Protein AF-A0AAT9HBD2-F1 (afdb_monomer)

Radius of gyration: 12.52 Å; Cα contacts (8 Å, |Δi|>4): 281; chains: 1; bounding box: 32×26×38 Å

Sequence (96 aa):
MGCSGDLVTTTGTAIVGATTVEVRYSEICAAAWGRITQGAQGDQVEIGAGTAEKQTDTITAAGDTAAYTPMLPVKKAADAKACAILAATGEKGCTG

pLDDT: mean 91.81, std 9.28, range [54.0, 98.25]

Structure (mmCIF, N/CA/C/O backbone):
data_AF-A0AAT9HBD2-F1
#
_entry.id   AF-A0AAT9HBD2-F1
#
loop_
_atom_site.group_PDB
_atom_site.id
_atom_site.type_symbol
_atom_site.label_atom_id
_atom_site.label_alt_id
_atom_site.label_comp_id
_atom_site.label_asym_id
_atom_site.label_entity_id
_atom_site.label_seq_id
_atom_site.pdbx_PDB_ins_code
_atom_site.Cartn_x
_atom_site.Cartn_y
_atom_site.Cartn_z
_atom_site.occupancy
_atom_site.B_iso_or_equiv
_atom_site.auth_seq_id
_atom_site.auth_comp_id
_atom_site.auth_asym_id
_atom_site.auth_atom_id
_atom_site.pdbx_PDB_model_num
ATOM 1 N N . MET A 1 1 ? -3.342 -5.033 -22.929 1.00 54.00 1 MET A N 1
ATOM 2 C CA . MET A 1 1 ? -2.114 -5.392 -22.188 1.00 54.00 1 MET A CA 1
ATOM 3 C C . MET A 1 1 ? -2.223 -4.715 -20.83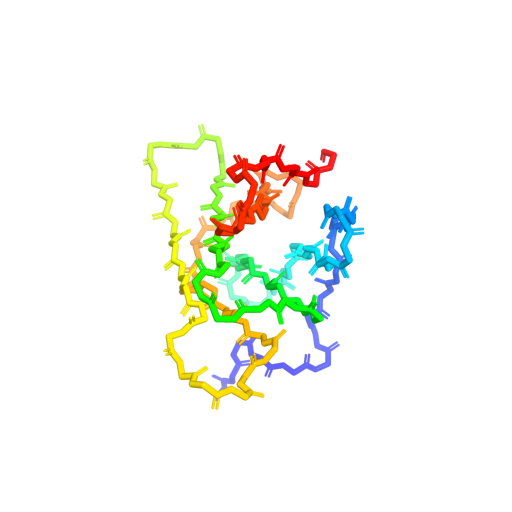5 1.00 54.00 1 MET A C 1
ATOM 5 O O . MET A 1 1 ? -2.182 -3.495 -20.792 1.00 54.00 1 MET A O 1
ATOM 9 N N . GLY A 1 2 ? -2.563 -5.471 -19.792 1.00 62.62 2 GLY A N 1
ATOM 10 C CA . GLY A 1 2 ? -2.856 -4.933 -18.462 1.00 62.62 2 GLY A CA 1
ATOM 11 C C . GLY A 1 2 ? -1.645 -5.067 -17.548 1.00 62.62 2 GLY A C 1
ATOM 12 O O . GLY A 1 2 ? -0.994 -6.105 -17.547 1.00 62.62 2 GLY A O 1
ATOM 13 N N . CYS A 1 3 ? -1.352 -4.024 -16.776 1.00 64.06 3 CYS A N 1
ATOM 14 C CA . CYS A 1 3 ? -0.313 -4.049 -15.742 1.00 64.06 3 CYS A CA 1
ATOM 15 C C . CYS A 1 3 ? -0.719 -4.853 -14.494 1.00 64.06 3 CYS A C 1
ATOM 17 O O . CYS A 1 3 ? 0.098 -5.062 -13.597 1.00 64.06 3 CYS A O 1
ATOM 19 N N . SER A 1 4 ? -1.979 -5.289 -14.449 1.00 60.00 4 SER A N 1
ATOM 20 C CA . SER A 1 4 ? -2.609 -6.109 -13.422 1.00 60.00 4 SER A CA 1
ATOM 21 C C . SER A 1 4 ? -2.857 -7.532 -13.949 1.00 60.00 4 SER A C 1
ATOM 23 O O . SER A 1 4 ? -3.284 -7.710 -15.089 1.00 60.00 4 SER A O 1
ATOM 25 N N . GLY A 1 5 ? -2.569 -8.551 -13.133 1.00 65.19 5 GLY A N 1
ATOM 26 C CA . GLY A 1 5 ? -2.705 -9.971 -13.491 1.00 65.19 5 GLY A CA 1
ATOM 27 C C . GLY A 1 5 ? -1.746 -10.867 -12.697 1.00 65.19 5 GLY A C 1
ATOM 28 O O . GLY A 1 5 ? -1.188 -10.428 -11.691 1.00 65.19 5 GLY A O 1
ATOM 29 N N . ASP A 1 6 ? -1.513 -12.093 -13.169 1.00 64.44 6 ASP A N 1
ATOM 30 C CA . ASP A 1 6 ? -0.686 -13.116 -12.490 1.00 64.44 6 ASP A CA 1
ATOM 31 C C . ASP A 1 6 ? 0.802 -12.744 -12.344 1.00 64.44 6 ASP A C 1
ATOM 33 O O . ASP A 1 6 ? 1.547 -13.389 -11.613 1.00 64.44 6 ASP A O 1
ATOM 37 N N . LEU A 1 7 ? 1.243 -11.685 -13.025 1.00 74.19 7 LEU A N 1
ATOM 38 C CA . LEU A 1 7 ? 2.625 -11.194 -13.006 1.00 74.19 7 LEU A CA 1
ATOM 39 C C . LEU A 1 7 ? 2.891 -10.164 -11.895 1.00 74.19 7 LEU A C 1
ATOM 41 O O . LEU A 1 7 ? 3.976 -9.589 -11.832 1.00 74.19 7 LEU A O 1
ATOM 45 N N . VAL A 1 8 ? 1.901 -9.900 -11.037 1.00 86.81 8 VAL A N 1
ATOM 46 C CA . VAL A 1 8 ? 2.029 -8.958 -9.923 1.00 86.81 8 VAL A CA 1
ATOM 47 C C . VAL A 1 8 ? 2.481 -9.694 -8.670 1.00 86.81 8 VAL A C 1
ATOM 49 O O . VAL A 1 8 ? 1.778 -10.574 -8.172 1.00 86.81 8 VAL A O 1
ATOM 52 N N . THR A 1 9 ? 3.608 -9.277 -8.106 1.00 90.44 9 THR A N 1
ATOM 53 C CA . THR A 1 9 ? 4.142 -9.838 -6.862 1.00 90.44 9 THR A CA 1
ATOM 54 C C . THR A 1 9 ? 3.874 -8.905 -5.684 1.00 90.44 9 THR A C 1
ATOM 56 O O . THR A 1 9 ? 3.855 -7.681 -5.832 1.00 90.44 9 THR A O 1
ATOM 59 N N . THR A 1 10 ? 3.636 -9.478 -4.500 1.00 94.06 10 THR A N 1
ATOM 60 C CA . THR A 1 10 ? 3.686 -8.719 -3.243 1.00 94.06 10 THR A CA 1
ATOM 61 C C . THR A 1 10 ? 5.137 -8.712 -2.773 1.00 94.06 10 THR A C 1
ATOM 63 O O . THR A 1 10 ? 5.707 -9.772 -2.524 1.00 94.06 10 THR A O 1
ATOM 66 N N . THR A 1 11 ? 5.745 -7.531 -2.685 1.00 92.38 11 THR A N 1
ATOM 67 C CA . THR A 1 11 ? 7.179 -7.375 -2.372 1.00 92.38 11 THR A CA 1
ATOM 68 C C . THR A 1 11 ? 7.419 -6.861 -0.958 1.00 92.38 11 THR A C 1
ATOM 70 O O . THR A 1 11 ? 8.533 -6.950 -0.452 1.00 92.38 11 THR A O 1
ATOM 73 N N . GLY A 1 12 ? 6.368 -6.373 -0.300 1.00 93.88 12 GLY A N 1
ATOM 74 C CA . GLY A 1 12 ? 6.383 -5.975 1.098 1.00 93.88 12 GLY A CA 1
ATOM 75 C C . GLY A 1 12 ? 4.991 -6.098 1.699 1.00 93.88 12 GLY A C 1
ATOM 76 O O . GLY A 1 12 ? 4.001 -5.813 1.027 1.00 93.88 12 GLY A O 1
ATOM 77 N N . THR A 1 13 ? 4.926 -6.500 2.964 1.00 96.75 13 THR A N 1
ATOM 78 C CA . THR A 1 13 ? 3.678 -6.605 3.726 1.00 96.75 13 THR A CA 1
ATOM 79 C C . THR A 1 13 ? 3.919 -6.130 5.151 1.00 96.75 13 THR A C 1
ATOM 81 O O . THR A 1 13 ? 4.964 -6.421 5.733 1.00 96.75 13 THR A O 1
ATOM 84 N N . ALA A 1 14 ? 2.958 -5.408 5.715 1.00 97.19 14 ALA A N 1
ATOM 85 C CA . ALA A 1 14 ? 2.908 -5.075 7.132 1.00 97.19 14 ALA A CA 1
ATOM 86 C C . ALA A 1 14 ? 1.454 -5.053 7.618 1.00 97.19 14 ALA A C 1
ATOM 88 O O . ALA A 1 14 ? 0.524 -4.943 6.821 1.00 97.19 14 ALA A O 1
ATOM 89 N N . ILE A 1 15 ? 1.268 -5.152 8.931 1.00 97.50 15 ILE A N 1
ATOM 90 C CA . ILE A 1 15 ? -0.039 -5.046 9.584 1.00 97.50 15 ILE A CA 1
ATOM 91 C C . ILE A 1 15 ? 0.017 -3.851 10.534 1.00 97.50 15 ILE A C 1
ATOM 93 O O . ILE A 1 15 ? 0.966 -3.726 11.308 1.00 97.50 15 ILE A O 1
ATOM 97 N N . VAL A 1 16 ? -0.984 -2.976 10.453 1.00 97.12 16 VAL A N 1
ATOM 98 C CA . VAL A 1 16 ? -1.144 -1.783 11.293 1.00 97.12 16 VAL A CA 1
ATOM 99 C C . VAL A 1 16 ? -2.520 -1.870 11.938 1.00 97.12 16 VAL A C 1
ATOM 101 O O . VAL A 1 16 ? -3.536 -1.798 11.247 1.00 97.12 16 VAL A O 1
ATOM 104 N N . GLY A 1 17 ? -2.574 -2.110 13.249 1.00 95.69 17 GLY A N 1
ATOM 105 C CA . GLY A 1 17 ? -3.816 -2.511 13.913 1.00 95.69 17 GLY A CA 1
ATOM 106 C C . GLY A 1 17 ? -4.397 -3.792 13.294 1.00 95.69 17 GLY A C 1
ATOM 107 O O . GLY A 1 17 ? -3.821 -4.867 13.442 1.00 95.69 17 GLY A O 1
ATOM 108 N N . ALA A 1 18 ? -5.532 -3.671 12.597 1.00 94.38 18 ALA A N 1
ATOM 109 C CA . ALA A 1 18 ? -6.160 -4.756 11.830 1.00 94.38 18 ALA A CA 1
ATOM 110 C C . ALA A 1 18 ? -5.952 -4.636 10.306 1.00 94.38 18 ALA A C 1
ATOM 112 O O . ALA A 1 18 ? -6.259 -5.575 9.571 1.00 94.38 18 ALA A O 1
ATOM 113 N N . THR A 1 19 ? -5.429 -3.502 9.834 1.00 97.69 19 THR A N 1
ATOM 114 C CA . THR A 1 19 ? -5.281 -3.183 8.412 1.00 97.69 19 THR A CA 1
ATOM 115 C C . THR A 1 19 ? -3.981 -3.777 7.884 1.00 97.69 19 THR A C 1
ATOM 117 O O . THR A 1 19 ? -2.893 -3.475 8.379 1.00 97.69 19 THR A O 1
ATOM 120 N N . THR A 1 20 ? -4.072 -4.604 6.846 1.00 98.25 20 THR A N 1
ATOM 121 C CA . THR A 1 20 ? -2.899 -5.145 6.149 1.00 98.25 20 THR A CA 1
ATOM 122 C C . THR A 1 20 ? -2.513 -4.201 5.020 1.00 98.25 20 THR A C 1
ATOM 124 O O . THR A 1 20 ? -3.344 -3.928 4.156 1.00 98.25 20 THR A O 1
ATOM 127 N N . VAL A 1 21 ? -1.262 -3.738 4.996 1.00 98.25 21 VAL A N 1
ATOM 128 C CA . VAL A 1 21 ? -0.675 -2.951 3.905 1.00 98.25 21 VAL A CA 1
ATOM 129 C C . VAL A 1 21 ? 0.307 -3.790 3.098 1.00 98.25 21 VAL A C 1
ATOM 131 O O . VAL A 1 21 ? 1.157 -4.481 3.656 1.00 98.25 21 VAL A O 1
ATOM 134 N N . GLU A 1 22 ? 0.206 -3.713 1.776 1.00 97.69 22 GLU A N 1
ATOM 135 C CA . GLU A 1 22 ? 1.048 -4.433 0.826 1.00 97.69 22 GLU A CA 1
ATOM 136 C C . GLU A 1 22 ? 1.671 -3.477 -0.200 1.00 97.69 22 GLU A C 1
ATOM 138 O O . GLU A 1 22 ? 1.018 -2.547 -0.680 1.00 97.69 22 GLU A O 1
ATOM 143 N N . VAL A 1 23 ? 2.912 -3.760 -0.602 1.00 96.94 23 VAL A N 1
ATOM 144 C CA . VAL A 1 23 ? 3.497 -3.254 -1.849 1.00 96.94 23 VAL A CA 1
ATOM 145 C C . VAL A 1 23 ? 3.239 -4.285 -2.936 1.00 96.94 23 VAL A C 1
ATOM 147 O O . VAL A 1 23 ? 3.679 -5.431 -2.834 1.00 96.94 23 VAL A O 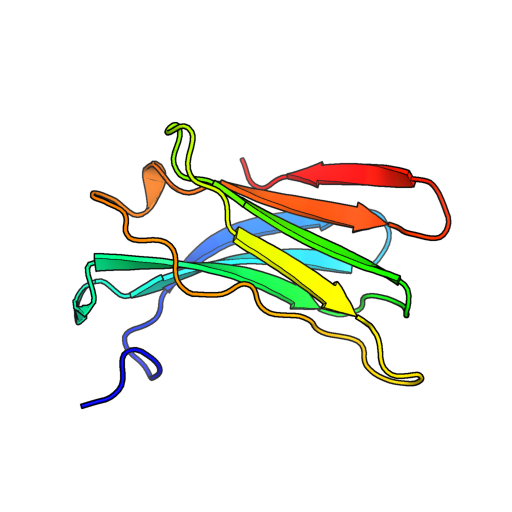1
ATOM 150 N N . ARG A 1 24 ? 2.542 -3.871 -3.990 1.00 95.31 24 ARG A N 1
ATOM 151 C CA . ARG A 1 24 ? 2.301 -4.669 -5.192 1.00 95.31 24 ARG A CA 1
ATOM 152 C C . ARG A 1 24 ? 3.203 -4.147 -6.302 1.00 95.31 24 ARG A C 1
ATOM 154 O O . ARG A 1 24 ? 3.221 -2.945 -6.540 1.00 95.31 24 ARG A O 1
ATOM 161 N N . TYR A 1 25 ? 3.938 -5.027 -6.971 1.00 93.50 25 TYR A N 1
ATOM 162 C CA . TYR A 1 25 ? 4.879 -4.672 -8.034 1.00 93.50 25 TYR A CA 1
ATOM 163 C C . TYR A 1 25 ? 4.575 -5.442 -9.316 1.00 93.50 25 TYR A C 1
ATOM 165 O O . TYR A 1 25 ? 4.266 -6.631 -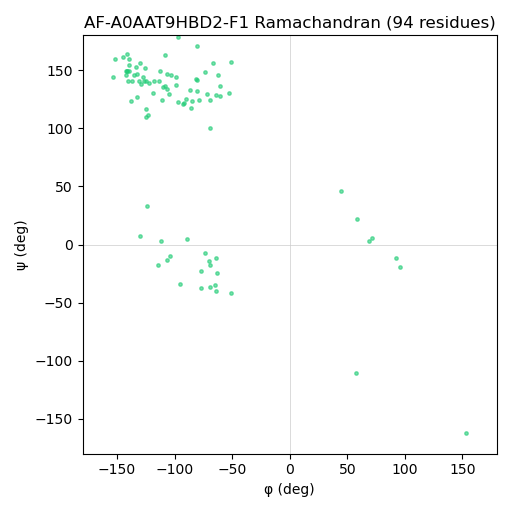9.277 1.00 93.50 25 TYR A O 1
ATOM 173 N N . SER A 1 26 ? 4.695 -4.762 -10.454 1.00 92.00 26 SER A N 1
ATOM 174 C CA . SER A 1 26 ? 4.548 -5.339 -11.787 1.00 92.00 26 SER A CA 1
ATOM 175 C C . SER A 1 26 ? 5.819 -5.090 -12.590 1.00 92.00 26 SER A C 1
ATOM 177 O O . SER A 1 26 ? 6.112 -3.953 -12.964 1.00 92.00 26 SER A O 1
ATOM 179 N N . GLU A 1 27 ? 6.569 -6.157 -12.871 1.00 86.06 27 GLU A N 1
ATOM 180 C CA . GLU A 1 27 ? 7.826 -6.069 -13.625 1.00 86.06 27 GLU A CA 1
ATOM 181 C C . GLU A 1 27 ? 7.593 -5.588 -15.059 1.00 86.06 27 GLU A C 1
ATOM 183 O O . GLU A 1 27 ? 8.310 -4.722 -15.552 1.00 86.06 27 GLU A O 1
ATOM 188 N N . ILE A 1 28 ? 6.524 -6.070 -15.696 1.00 87.88 28 ILE A N 1
ATOM 189 C CA . ILE A 1 28 ? 6.169 -5.711 -17.076 1.00 87.88 28 ILE A CA 1
ATOM 190 C C . ILE A 1 28 ? 5.839 -4.226 -17.254 1.00 87.88 28 ILE A C 1
ATOM 192 O O . ILE A 1 28 ? 5.963 -3.704 -18.359 1.00 87.88 28 ILE A O 1
ATOM 196 N N . CYS A 1 29 ? 5.415 -3.553 -16.184 1.00 87.88 29 CYS A N 1
ATOM 197 C CA . CYS A 1 29 ? 5.062 -2.139 -16.211 1.00 87.88 29 CYS A CA 1
ATOM 198 C C . CYS A 1 29 ? 6.037 -1.261 -15.428 1.00 87.88 29 CYS A C 1
ATOM 200 O O . CYS A 1 29 ? 5.809 -0.057 -15.351 1.00 87.88 29 CYS A O 1
ATOM 202 N N . ALA A 1 30 ? 7.103 -1.849 -14.867 1.00 89.75 30 ALA A N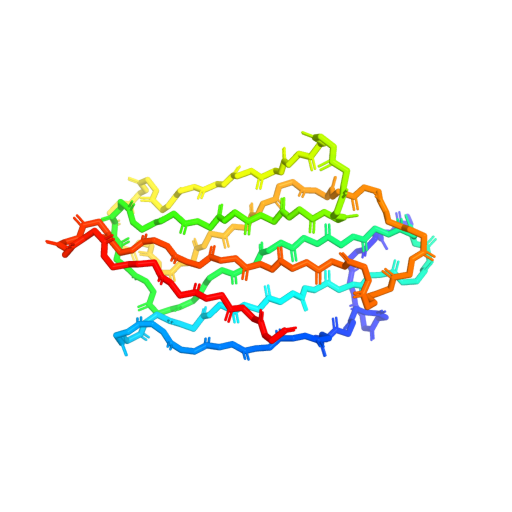 1
ATOM 203 C CA . ALA A 1 30 ? 8.094 -1.161 -14.043 1.00 89.75 30 ALA A CA 1
ATOM 204 C C . ALA A 1 30 ? 7.440 -0.216 -13.016 1.00 89.75 30 ALA A C 1
ATOM 206 O O . ALA A 1 30 ? 7.802 0.955 -12.888 1.00 89.75 30 ALA A O 1
ATOM 207 N N . ALA A 1 31 ? 6.411 -0.712 -12.328 1.00 92.75 31 ALA A N 1
ATOM 208 C CA . ALA A 1 31 ? 5.584 0.101 -11.448 1.00 92.75 31 ALA A CA 1
ATOM 209 C C . ALA A 1 31 ? 5.182 -0.658 -10.186 1.00 92.75 31 ALA A C 1
ATOM 211 O O . ALA A 1 31 ? 5.000 -1.879 -10.203 1.00 92.75 31 ALA A O 1
ATOM 212 N N . ALA A 1 32 ? 5.013 0.092 -9.100 1.00 94.81 32 ALA A N 1
ATOM 213 C CA . ALA A 1 32 ? 4.514 -0.401 -7.829 1.00 94.81 32 ALA A CA 1
ATOM 214 C C . ALA A 1 32 ? 3.310 0.417 -7.354 1.00 94.81 32 ALA A C 1
ATOM 216 O O . ALA A 1 32 ? 3.183 1.595 -7.670 1.00 94.81 32 ALA A O 1
ATOM 217 N N . TRP A 1 33 ? 2.423 -0.196 -6.580 1.00 96.38 33 TRP A N 1
ATOM 218 C CA . TRP A 1 33 ? 1.323 0.495 -5.913 1.00 96.38 33 TRP A CA 1
ATOM 219 C C . TRP A 1 33 ? 1.096 -0.077 -4.520 1.00 96.38 33 TRP A C 1
ATOM 221 O O . TRP A 1 33 ? 1.369 -1.249 -4.246 1.00 96.38 33 TRP A O 1
ATOM 231 N N . GLY A 1 34 ? 0.629 0.785 -3.626 1.00 96.94 34 GLY A N 1
ATOM 232 C CA . GLY A 1 34 ? 0.225 0.409 -2.288 1.00 96.94 34 GLY A CA 1
ATOM 233 C C . GLY A 1 34 ? -1.186 -0.154 -2.319 1.00 96.94 34 GLY A C 1
ATOM 234 O O . GLY A 1 34 ? -2.052 0.337 -3.045 1.00 96.94 34 GLY A O 1
ATOM 235 N N . ARG A 1 35 ? -1.425 -1.173 -1.505 1.00 97.44 35 ARG A N 1
ATOM 236 C CA . ARG A 1 35 ? -2.761 -1.692 -1.230 1.00 97.44 35 ARG A CA 1
ATOM 237 C C . ARG A 1 35 ? -2.951 -1.786 0.269 1.00 97.44 35 ARG A C 1
ATOM 239 O O . ARG A 1 35 ? -2.058 -2.272 0.954 1.00 97.44 35 ARG A O 1
ATOM 246 N N . ILE A 1 36 ? -4.127 -1.406 0.750 1.00 98.06 36 ILE A N 1
ATOM 247 C CA . ILE A 1 36 ? -4.595 -1.811 2.077 1.00 98.06 36 ILE A CA 1
ATOM 248 C C . ILE A 1 36 ? -5.793 -2.745 1.969 1.00 98.06 36 ILE A C 1
ATOM 250 O O . ILE A 1 36 ? -6.563 -2.669 1.013 1.00 98.06 36 ILE A O 1
ATOM 254 N N . THR A 1 37 ? -5.929 -3.644 2.939 1.00 97.69 37 THR A N 1
ATOM 255 C CA . THR A 1 37 ? -7.085 -4.533 3.118 1.00 97.69 37 THR A CA 1
ATOM 256 C C . THR A 1 37 ? -7.434 -4.650 4.592 1.00 97.69 37 THR A C 1
ATOM 258 O O . THR A 1 37 ? -6.588 -4.381 5.445 1.00 97.69 37 THR A O 1
ATOM 261 N N . GLN A 1 38 ? -8.671 -5.066 4.887 1.00 96.88 38 GLN A N 1
ATOM 262 C CA . GLN A 1 38 ? -9.211 -5.103 6.254 1.00 96.88 38 GLN A CA 1
ATOM 263 C C . GLN A 1 38 ? -9.190 -3.726 6.938 1.00 96.88 38 GLN A C 1
ATOM 265 O O . GLN A 1 38 ? -9.211 -3.644 8.163 1.00 96.88 38 GLN A O 1
ATOM 270 N N . GLY A 1 39 ? -9.141 -2.658 6.137 1.00 95.38 39 GLY A N 1
ATOM 271 C CA . GLY A 1 39 ? -9.197 -1.290 6.623 1.00 95.38 39 GLY A CA 1
ATOM 272 C C . GLY A 1 39 ? -10.618 -0.846 6.930 1.00 95.38 39 GLY A C 1
ATOM 273 O O . GLY A 1 39 ? -11.595 -1.518 6.588 1.00 95.38 39 GLY A O 1
ATOM 274 N N . ALA A 1 40 ? -10.717 0.314 7.561 1.00 96.38 40 ALA A N 1
ATOM 275 C CA . ALA A 1 40 ? -11.968 1.016 7.797 1.00 96.38 40 ALA A CA 1
ATOM 276 C C . ALA A 1 40 ? -12.070 2.268 6.917 1.00 96.38 40 ALA A C 1
ATOM 278 O O . ALA A 1 40 ? -11.072 2.774 6.402 1.00 96.38 40 ALA A O 1
ATOM 279 N N . GLN A 1 41 ? -13.287 2.801 6.771 1.00 97.50 41 GLN A N 1
ATOM 280 C CA . GLN A 1 41 ? -13.490 4.095 6.123 1.00 97.50 41 GLN A CA 1
ATOM 281 C C . GLN A 1 41 ? -12.591 5.162 6.766 1.00 97.50 41 GLN A C 1
ATOM 283 O O . GLN A 1 41 ? -12.561 5.323 7.985 1.00 97.50 41 GLN A O 1
ATOM 288 N N . GLY A 1 42 ? -11.879 5.897 5.918 1.00 97.38 42 GLY A N 1
ATOM 289 C CA . GLY A 1 42 ? -10.899 6.908 6.284 1.00 97.38 42 GLY A CA 1
ATOM 290 C C . GLY A 1 42 ? -9.459 6.399 6.310 1.00 97.38 42 GLY A C 1
ATOM 291 O O . GLY A 1 42 ? -8.554 7.229 6.214 1.00 97.38 42 GLY A O 1
ATOM 292 N N . ASP A 1 43 ? -9.216 5.087 6.400 1.00 98.19 43 ASP A N 1
ATOM 293 C CA . ASP A 1 43 ? -7.851 4.561 6.354 1.00 98.19 43 ASP A CA 1
ATOM 294 C C . ASP A 1 43 ? -7.190 4.930 5.026 1.00 98.19 43 ASP A C 1
ATOM 296 O O . ASP A 1 43 ? -7.789 4.838 3.947 1.00 98.19 43 ASP A O 1
ATOM 300 N N . GLN A 1 44 ? -5.936 5.356 5.118 1.00 98.19 44 GLN A N 1
ATOM 301 C CA . GLN A 1 44 ? -5.162 5.830 3.984 1.00 98.19 44 GLN A CA 1
ATOM 302 C C . GLN A 1 44 ? -3.999 4.889 3.702 1.00 98.19 44 GLN A C 1
ATOM 304 O O . GLN A 1 44 ? -3.324 4.412 4.614 1.00 98.19 44 GLN A O 1
ATOM 309 N N . VAL A 1 45 ? -3.735 4.675 2.418 1.00 98.25 45 VAL A N 1
ATOM 310 C CA . VAL A 1 45 ? -2.525 4.033 1.921 1.00 98.25 45 VAL A CA 1
ATOM 311 C C . VAL A 1 45 ? -1.660 5.061 1.199 1.00 98.25 45 VAL A C 1
ATOM 313 O O . VAL A 1 45 ? -2.149 5.869 0.414 1.00 98.25 45 VAL A O 1
ATOM 316 N N . GLU A 1 46 ? -0.362 5.034 1.471 1.00 97.62 46 GLU A N 1
ATOM 317 C CA . GLU A 1 46 ? 0.669 5.819 0.788 1.00 97.62 46 GLU A CA 1
ATOM 318 C C . GLU A 1 46 ? 1.702 4.855 0.213 1.00 97.62 46 GLU A C 1
ATOM 320 O O . GLU A 1 46 ? 2.094 3.911 0.893 1.00 97.62 46 GLU A O 1
ATOM 325 N N . ILE A 1 47 ? 2.185 5.101 -1.002 1.00 96.88 47 ILE A N 1
ATOM 326 C CA . ILE A 1 47 ? 3.380 4.453 -1.545 1.00 96.88 47 ILE A CA 1
ATOM 327 C C . ILE A 1 47 ? 4.371 5.499 -2.047 1.00 96.88 47 ILE A C 1
ATOM 329 O O . ILE A 1 47 ? 3.993 6.504 -2.650 1.00 96.88 47 ILE A O 1
ATOM 333 N N . GLY A 1 48 ? 5.654 5.248 -1.810 1.00 95.31 48 GLY A N 1
ATOM 334 C CA . GLY A 1 48 ? 6.760 6.035 -2.347 1.00 95.31 48 GLY A CA 1
ATOM 335 C C . GLY A 1 48 ? 7.928 5.143 -2.749 1.00 95.31 48 GLY A C 1
ATOM 336 O O . GLY A 1 48 ? 8.001 3.992 -2.322 1.00 95.31 48 GLY A O 1
ATOM 337 N N . ALA A 1 49 ? 8.846 5.684 -3.552 1.00 89.81 49 ALA A N 1
ATOM 338 C CA . ALA A 1 49 ? 9.994 4.944 -4.086 1.00 89.81 49 ALA A CA 1
ATOM 339 C C . ALA A 1 49 ? 11.356 5.589 -3.756 1.00 89.81 49 ALA A C 1
ATOM 341 O O . ALA A 1 49 ? 12.265 5.621 -4.584 1.00 89.81 49 ALA A O 1
ATOM 342 N N . GLY A 1 50 ? 11.469 6.226 -2.583 1.00 79.38 50 GLY A N 1
ATOM 343 C CA . GLY A 1 50 ? 12.663 6.988 -2.179 1.00 79.38 50 GLY A CA 1
ATOM 344 C C . GLY A 1 50 ? 12.900 8.286 -2.970 1.00 79.38 50 GLY A C 1
ATOM 345 O O . GLY A 1 50 ? 13.887 8.979 -2.731 1.00 79.38 50 GLY A O 1
ATOM 346 N N . THR A 1 51 ? 12.001 8.634 -3.893 1.00 78.00 51 THR A N 1
ATOM 347 C CA . THR A 1 51 ? 11.965 9.910 -4.616 1.00 78.00 51 THR A CA 1
ATOM 348 C C . THR A 1 51 ? 10.980 10.880 -3.951 1.00 78.00 51 THR A C 1
ATOM 350 O O . THR A 1 51 ? 10.321 10.548 -2.964 1.00 78.00 51 THR A O 1
ATOM 353 N N . ALA A 1 52 ? 10.868 12.099 -4.486 1.00 81.38 52 ALA A N 1
ATOM 354 C CA . ALA A 1 52 ? 9.840 13.048 -4.055 1.00 81.38 52 ALA A CA 1
ATOM 355 C C . ALA A 1 52 ? 8.418 12.624 -4.474 1.00 81.38 52 ALA A C 1
ATOM 357 O O . ALA A 1 52 ? 7.445 13.140 -3.927 1.00 81.38 52 ALA A O 1
ATOM 358 N N . GLU A 1 53 ? 8.289 11.706 -5.438 1.00 89.12 53 GLU A N 1
ATOM 359 C CA . GLU A 1 53 ? 6.994 11.257 -5.937 1.00 89.12 53 GLU A CA 1
ATOM 360 C C . GLU A 1 53 ? 6.383 10.212 -5.001 1.00 89.12 53 GLU A C 1
ATOM 362 O O . GLU A 1 53 ? 7.031 9.245 -4.585 1.00 89.12 53 GLU A O 1
ATOM 367 N N . LYS A 1 54 ? 5.110 10.423 -4.676 1.00 93.69 54 LYS A N 1
ATOM 368 C CA . LYS A 1 54 ? 4.305 9.535 -3.849 1.00 93.69 54 LYS A CA 1
ATOM 369 C C . LYS A 1 54 ? 2.907 9.443 -4.423 1.00 93.69 54 LYS A C 1
ATOM 371 O O . LYS A 1 54 ? 2.403 10.412 -4.984 1.00 93.69 54 LYS A O 1
ATOM 376 N N . GLN A 1 55 ? 2.286 8.293 -4.224 1.00 97.25 55 GLN A N 1
ATOM 377 C CA . GLN A 1 55 ? 0.887 8.070 -4.552 1.00 97.25 55 GLN A CA 1
ATOM 378 C C . GLN A 1 55 ? 0.136 7.740 -3.270 1.00 97.25 55 GLN A C 1
ATOM 380 O O . GLN A 1 55 ? 0.658 7.044 -2.397 1.00 97.25 55 GLN A O 1
ATOM 385 N N . THR A 1 56 ? -1.080 8.253 -3.147 1.00 97.38 56 THR A N 1
ATOM 386 C CA . THR A 1 56 ? -1.938 8.017 -1.990 1.00 97.38 56 THR A CA 1
ATOM 387 C C . THR A 1 56 ? -3.342 7.667 -2.441 1.00 97.38 56 THR A C 1
ATOM 38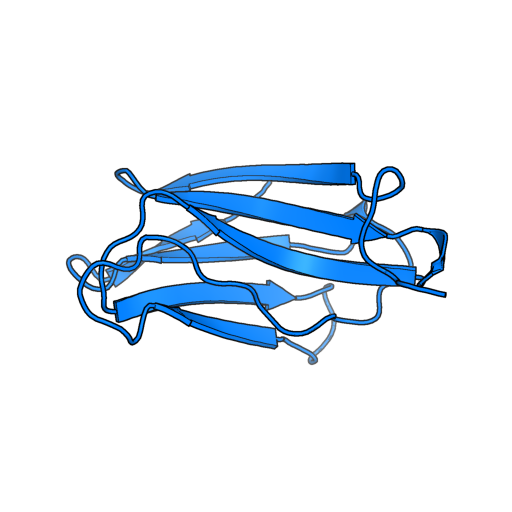9 O O . THR A 1 56 ? -3.771 8.051 -3.527 1.00 97.38 56 THR A O 1
ATOM 392 N N . ASP A 1 57 ? -4.043 6.915 -1.602 1.00 97.81 57 ASP A N 1
ATOM 393 C CA . ASP A 1 57 ? -5.472 6.661 -1.746 1.00 97.81 57 ASP A CA 1
ATOM 394 C C . ASP A 1 57 ? -6.102 6.411 -0.371 1.00 97.81 57 ASP A C 1
ATOM 396 O O . ASP A 1 57 ? -5.404 6.097 0.597 1.00 97.81 57 ASP A O 1
ATOM 400 N N . THR A 1 58 ? -7.417 6.572 -0.268 1.00 97.62 58 THR A N 1
ATOM 401 C CA . THR A 1 58 ? -8.157 6.496 0.994 1.00 97.62 58 THR A CA 1
ATOM 402 C C . THR A 1 58 ? -9.439 5.697 0.811 1.00 97.62 58 THR A C 1
ATOM 404 O O . THR A 1 58 ? -10.150 5.861 -0.178 1.00 97.62 58 THR A O 1
ATOM 407 N N . ILE A 1 59 ? -9.790 4.875 1.802 1.00 97.25 59 ILE A N 1
ATOM 408 C CA . ILE A 1 59 ? -11.089 4.197 1.833 1.00 97.25 59 ILE A CA 1
ATOM 409 C C . ILE A 1 59 ? -12.174 5.251 2.076 1.00 97.25 59 ILE A C 1
ATOM 411 O O . ILE A 1 59 ? -12.382 5.700 3.200 1.00 97.25 59 ILE A O 1
ATOM 415 N N . THR A 1 60 ? -12.862 5.686 1.022 1.00 94.81 60 THR A N 1
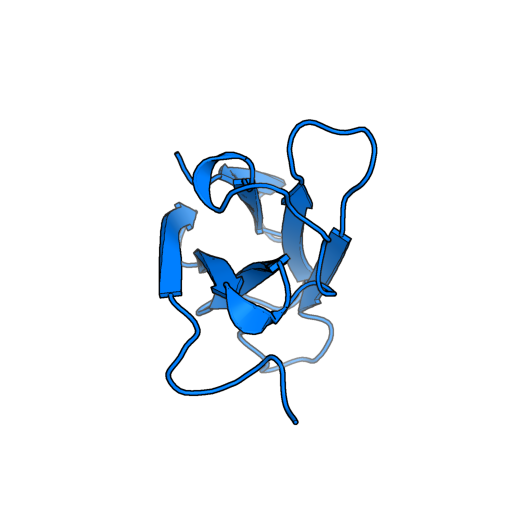ATOM 416 C CA . THR A 1 60 ? -13.870 6.757 1.118 1.00 94.81 60 THR A CA 1
ATOM 417 C C . THR A 1 60 ? -15.292 6.225 1.277 1.00 94.81 60 THR A C 1
ATOM 419 O O . THR A 1 60 ? -16.096 6.828 1.992 1.00 94.81 60 THR A O 1
ATOM 422 N N . ALA A 1 61 ? -15.624 5.090 0.662 1.00 93.12 61 ALA A N 1
ATOM 423 C CA . ALA A 1 61 ? -16.968 4.531 0.723 1.00 93.12 61 ALA A CA 1
ATOM 424 C C . ALA A 1 61 ? -17.214 3.757 2.027 1.00 93.12 61 ALA A C 1
ATOM 426 O O . ALA A 1 61 ? -16.346 3.055 2.546 1.00 93.12 61 ALA A O 1
ATOM 427 N N . ALA A 1 62 ? -18.424 3.891 2.571 1.00 90.38 62 ALA A N 1
ATOM 428 C CA . ALA A 1 62 ? -18.825 3.150 3.760 1.00 90.38 62 ALA A CA 1
ATOM 429 C C . ALA A 1 62 ? -19.031 1.671 3.404 1.00 90.38 62 ALA A C 1
ATOM 431 O O . ALA A 1 62 ? -19.761 1.358 2.466 1.00 90.38 62 ALA A O 1
ATOM 432 N N . GLY A 1 63 ? -18.418 0.773 4.175 1.00 91.75 63 GLY A N 1
ATOM 433 C CA . GLY A 1 63 ? -18.468 -0.674 3.937 1.00 91.75 63 GLY A CA 1
ATOM 434 C C . GLY A 1 63 ? -17.319 -1.215 3.083 1.00 91.75 63 GLY A C 1
ATOM 435 O O . GLY A 1 63 ? -17.108 -2.428 3.076 1.00 91.75 63 GLY A O 1
ATOM 436 N N . ASP A 1 64 ? -16.536 -0.345 2.439 1.00 94.81 64 ASP A N 1
ATOM 437 C CA . ASP A 1 64 ? -15.292 -0.751 1.792 1.00 94.81 64 ASP A CA 1
ATOM 438 C C . ASP A 1 64 ? -14.212 -1.037 2.837 1.00 94.81 64 ASP A C 1
ATOM 440 O O . ASP A 1 64 ? -14.162 -0.436 3.911 1.00 94.81 64 ASP A O 1
ATOM 444 N N . THR A 1 65 ? -13.335 -1.980 2.504 1.00 96.56 65 THR A N 1
ATOM 445 C CA . THR A 1 65 ? -12.252 -2.435 3.391 1.00 96.56 65 THR A CA 1
ATOM 446 C C . THR A 1 65 ? -10.893 -2.441 2.703 1.00 96.56 65 THR A C 1
ATOM 448 O O . THR A 1 65 ? -9.915 -2.942 3.261 1.00 96.56 65 THR A O 1
ATOM 451 N N . ALA A 1 66 ? -10.820 -1.910 1.481 1.00 97.00 66 ALA A N 1
ATOM 452 C CA . ALA A 1 66 ? -9.606 -1.875 0.686 1.00 97.00 66 ALA A CA 1
ATOM 453 C C . ALA A 1 66 ? -9.491 -0.572 -0.106 1.00 97.00 66 ALA A C 1
ATOM 455 O O . ALA A 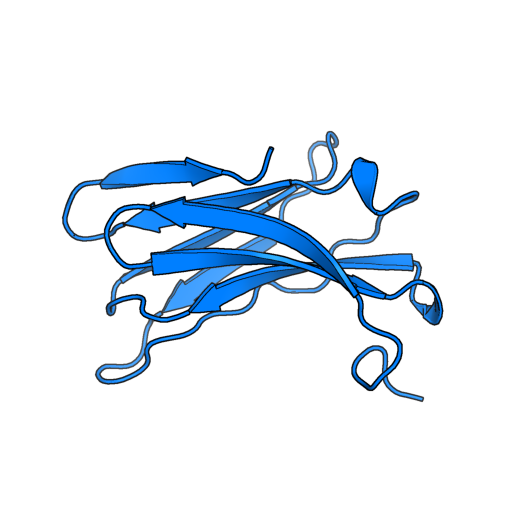1 66 ? -10.489 -0.037 -0.579 1.00 97.00 66 ALA A O 1
ATOM 456 N N . ALA A 1 67 ? -8.257 -0.108 -0.275 1.00 97.31 67 ALA A N 1
ATOM 457 C CA . ALA A 1 67 ? -7.892 1.017 -1.130 1.00 97.31 67 ALA A CA 1
ATOM 458 C C . ALA A 1 67 ? -6.588 0.693 -1.862 1.00 97.31 67 ALA A C 1
ATOM 460 O O . ALA A 1 67 ? -5.786 -0.127 -1.392 1.00 97.31 67 ALA A O 1
ATOM 461 N N . TYR A 1 68 ? -6.393 1.322 -3.019 1.00 96.81 68 TYR A N 1
ATOM 462 C CA . TYR A 1 68 ? -5.271 1.054 -3.909 1.00 96.81 68 TYR A CA 1
ATOM 463 C C . TYR A 1 68 ? -4.727 2.371 -4.432 1.00 96.81 68 TYR A C 1
ATOM 465 O O . TYR A 1 68 ? -5.435 3.129 -5.088 1.00 96.81 68 TYR A O 1
ATOM 473 N N . THR A 1 69 ? -3.442 2.624 -4.215 1.00 97.06 69 THR A N 1
ATOM 474 C CA . THR A 1 69 ? -2.835 3.817 -4.798 1.00 97.06 69 THR A CA 1
ATOM 475 C C . THR A 1 69 ? -2.788 3.703 -6.324 1.00 97.06 69 THR A C 1
ATOM 477 O O . THR A 1 69 ? -2.696 2.594 -6.869 1.00 97.06 69 THR A O 1
ATOM 480 N N . PRO A 1 70 ? -2.725 4.839 -7.034 1.00 95.06 70 PRO A N 1
ATOM 481 C CA . PRO A 1 70 ? -2.222 4.856 -8.398 1.00 95.06 70 PRO A CA 1
ATOM 482 C C . PRO A 1 70 ? -0.854 4.166 -8.515 1.00 95.06 70 PRO A C 1
ATOM 484 O O . PRO A 1 70 ? -0.100 4.052 -7.541 1.00 95.06 70 PRO A O 1
ATOM 487 N N . MET A 1 71 ? -0.535 3.712 -9.728 1.00 93.25 71 MET A N 1
ATOM 488 C CA . MET A 1 71 ? 0.763 3.113 -10.029 1.00 93.25 71 MET A CA 1
ATOM 489 C C . MET A 1 71 ? 1.861 4.174 -9.983 1.00 93.25 71 MET A C 1
ATOM 491 O O . MET A 1 71 ? 1.803 5.171 -10.698 1.00 93.25 71 MET A O 1
ATOM 495 N N . LEU A 1 72 ? 2.874 3.920 -9.165 1.00 93.75 72 LEU A N 1
ATOM 496 C CA . LEU A 1 72 ? 4.096 4.699 -9.072 1.00 93.75 72 LEU A CA 1
ATOM 497 C C . LEU A 1 72 ? 5.181 4.022 -9.924 1.00 93.75 72 LEU A C 1
ATOM 499 O O . LEU A 1 72 ? 5.4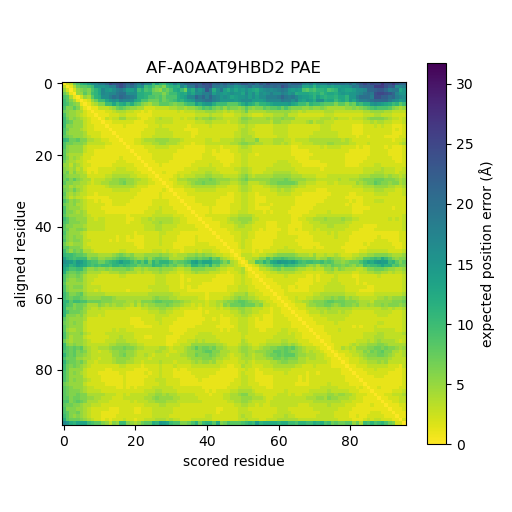94 2.854 -9.675 1.00 93.75 72 LEU A O 1
ATOM 503 N N . PRO A 1 73 ? 5.775 4.710 -10.913 1.00 92.31 73 PRO A N 1
ATOM 504 C CA . PRO A 1 73 ? 6.919 4.183 -11.647 1.00 92.31 73 PRO A CA 1
ATOM 505 C C . PRO A 1 73 ? 8.102 3.927 -10.708 1.00 92.31 73 PRO A C 1
ATOM 507 O O . PRO A 1 73 ? 8.524 4.816 -9.968 1.00 92.31 73 PRO A O 1
ATOM 510 N N . VAL A 1 74 ? 8.667 2.721 -10.750 1.00 90.50 74 VAL A N 1
ATOM 511 C CA . VAL A 1 74 ? 9.812 2.335 -9.914 1.00 90.50 74 VAL A CA 1
ATOM 512 C C . VAL A 1 74 ? 10.859 1.596 -10.731 1.00 90.50 74 VAL A C 1
ATOM 514 O O . VAL A 1 74 ? 10.545 0.843 -11.649 1.00 90.50 74 VAL A O 1
ATOM 517 N N . LYS A 1 75 ? 12.135 1.791 -10.386 1.00 83.81 75 LYS A N 1
ATOM 518 C CA . LYS A 1 75 ? 13.236 1.081 -11.054 1.00 83.81 75 LYS A CA 1
ATOM 519 C C . LYS A 1 75 ? 13.349 -0.358 -10.567 1.00 83.81 75 LYS A C 1
ATOM 521 O O . LYS A 1 75 ? 13.687 -1.239 -11.353 1.00 83.81 75 LYS A O 1
ATOM 526 N N . LYS A 1 76 ? 13.110 -0.586 -9.272 1.00 86.31 76 LYS A N 1
ATOM 527 C CA . LYS A 1 76 ? 13.123 -1.906 -8.639 1.00 86.31 76 LYS A CA 1
ATOM 528 C C . LYS A 1 76 ? 12.005 -2.011 -7.610 1.00 86.31 76 LYS A C 1
ATOM 530 O O . LYS A 1 76 ? 11.683 -1.043 -6.930 1.00 86.31 76 LYS A O 1
ATOM 535 N N . ALA A 1 77 ? 11.497 -3.225 -7.427 1.00 84.94 77 ALA A N 1
ATOM 536 C CA . ALA A 1 77 ? 10.542 -3.560 -6.372 1.00 84.94 77 ALA A CA 1
ATOM 537 C C . ALA A 1 77 ? 10.992 -3.114 -4.970 1.00 84.94 77 ALA A C 1
ATOM 539 O O . ALA A 1 77 ? 10.187 -2.607 -4.198 1.00 84.94 77 ALA A O 1
ATOM 540 N N . ALA A 1 78 ? 12.280 -3.292 -4.658 1.00 87.25 78 ALA A N 1
ATOM 541 C CA . ALA A 1 78 ? 12.856 -2.964 -3.354 1.00 87.25 78 ALA A CA 1
ATOM 542 C C . ALA A 1 78 ? 12.941 -1.455 -3.076 1.00 87.25 78 ALA A C 1
ATOM 544 O O . ALA A 1 78 ? 13.153 -1.061 -1.934 1.00 87.25 78 ALA A O 1
ATOM 545 N N . ASP A 1 79 ? 12.784 -0.615 -4.102 1.00 89.44 79 ASP A N 1
ATOM 546 C CA . ASP A 1 79 ? 12.776 0.836 -3.920 1.00 89.44 79 ASP A CA 1
ATOM 547 C C . ASP A 1 79 ? 11.425 1.306 -3.355 1.00 89.44 79 ASP A C 1
ATOM 549 O O . ASP A 1 79 ? 11.342 2.379 -2.761 1.00 89.44 79 ASP A O 1
ATOM 553 N N . ALA A 1 80 ? 10.366 0.509 -3.542 1.00 94.00 80 ALA A N 1
ATOM 554 C CA . ALA A 1 80 ? 9.000 0.852 -3.189 1.00 94.00 80 ALA A CA 1
ATOM 555 C C . ALA A 1 80 ? 8.671 0.514 -1.729 1.00 94.00 80 ALA A C 1
ATOM 557 O O . ALA A 1 80 ? 8.889 -0.603 -1.261 1.00 94.00 80 ALA A O 1
ATOM 558 N N . LYS A 1 81 ? 8.056 1.468 -1.031 1.00 96.25 81 LYS A N 1
ATOM 559 C CA . LYS A 1 81 ? 7.605 1.329 0.353 1.00 96.25 81 LYS A CA 1
ATOM 560 C C . LYS A 1 81 ? 6.182 1.835 0.493 1.00 96.25 81 LYS A C 1
ATOM 562 O O . LYS A 1 81 ? 5.905 2.979 0.130 1.00 96.25 81 LYS A O 1
ATOM 567 N N . ALA A 1 82 ? 5.306 0.998 1.043 1.00 97.56 82 ALA A N 1
ATOM 568 C CA . ALA A 1 82 ? 3.923 1.356 1.321 1.00 97.56 82 ALA A CA 1
ATOM 569 C C . ALA A 1 82 ? 3.700 1.563 2.821 1.00 97.56 82 ALA A C 1
ATOM 571 O O . ALA A 1 82 ? 4.306 0.887 3.651 1.00 97.56 82 ALA A O 1
ATOM 572 N N . CYS A 1 83 ? 2.815 2.488 3.170 1.00 97.88 83 CYS A N 1
ATOM 573 C CA . CYS A 1 83 ? 2.391 2.757 4.535 1.00 97.88 83 CYS A CA 1
ATOM 574 C C . CYS A 1 83 ? 0.869 2.802 4.620 1.00 97.88 83 CYS A C 1
ATOM 576 O O . CYS A 1 83 ? 0.229 3.378 3.743 1.00 97.88 83 CYS A O 1
ATOM 578 N N . ALA A 1 84 ? 0.313 2.248 5.693 1.00 98.19 84 ALA A N 1
ATOM 579 C CA . ALA A 1 84 ? -1.063 2.488 6.104 1.00 98.19 84 ALA A CA 1
ATOM 580 C C . ALA A 1 84 ? -1.096 3.535 7.215 1.00 98.19 84 ALA A C 1
ATOM 582 O O . ALA A 1 84 ? -0.206 3.565 8.070 1.00 98.19 84 ALA A O 1
ATOM 583 N N . ILE A 1 85 ? -2.126 4.374 7.193 1.00 98.25 85 ILE A N 1
ATOM 584 C CA . ILE A 1 85 ? -2.447 5.345 8.236 1.00 98.25 85 ILE A CA 1
ATOM 585 C C . ILE A 1 85 ? -3.886 5.072 8.664 1.00 98.25 85 ILE A C 1
ATOM 587 O O . ILE A 1 85 ? -4.803 5.198 7.850 1.00 98.25 85 ILE A O 1
ATOM 591 N N . LEU A 1 86 ? -4.071 4.678 9.922 1.00 97.88 86 LEU A N 1
ATOM 592 C CA . LEU A 1 86 ? -5.389 4.361 10.462 1.00 97.88 86 LEU A CA 1
ATOM 593 C C . LEU A 1 86 ? -6.136 5.646 10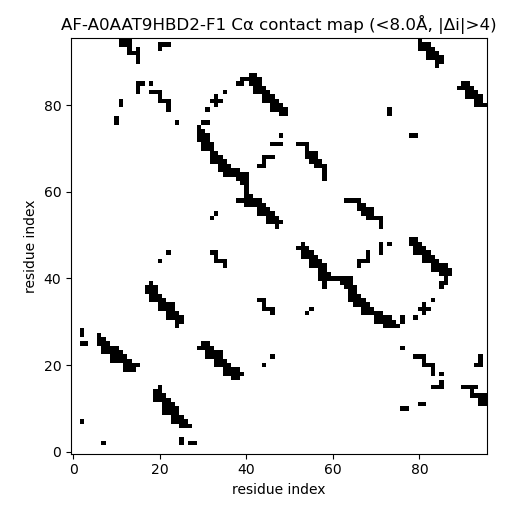.802 1.00 97.88 86 LEU A C 1
ATOM 595 O O . LEU A 1 86 ? -5.652 6.442 11.606 1.00 97.88 86 LEU A O 1
ATOM 599 N N . ALA A 1 87 ? -7.336 5.842 10.260 1.00 96.62 87 ALA A N 1
ATOM 600 C CA . ALA A 1 87 ? -8.098 7.065 10.523 1.00 96.62 87 ALA A CA 1
ATOM 601 C C . ALA A 1 87 ? -8.518 7.203 11.991 1.00 96.62 87 ALA A C 1
ATOM 603 O O . ALA A 1 87 ? -8.554 8.309 12.526 1.00 96.62 87 ALA A O 1
ATOM 604 N N . ALA A 1 88 ? -8.822 6.082 12.649 1.00 94.75 88 ALA A N 1
ATOM 605 C CA . ALA A 1 88 ? -9.323 6.081 14.021 1.00 94.75 88 ALA A CA 1
ATOM 606 C C . ALA A 1 88 ? -8.264 6.500 15.054 1.00 94.75 88 ALA A C 1
ATOM 608 O O . ALA A 1 88 ? -8.595 7.151 16.043 1.00 94.75 88 ALA A O 1
ATOM 609 N N . THR A 1 89 ? -7.003 6.111 14.847 1.00 95.44 89 THR A N 1
ATOM 610 C CA . THR A 1 89 ? -5.915 6.310 15.823 1.00 95.44 89 THR A CA 1
ATOM 611 C C . THR A 1 89 ? -4.826 7.261 15.333 1.00 95.44 89 THR A C 1
ATOM 613 O O . THR A 1 89 ? -4.035 7.745 16.139 1.00 95.44 89 THR A O 1
ATOM 616 N N . GLY A 1 90 ? -4.753 7.521 14.025 1.00 95.88 90 GLY A N 1
ATOM 617 C CA . GLY A 1 90 ? -3.628 8.201 13.383 1.00 95.88 90 GLY A CA 1
ATOM 618 C C . GLY A 1 90 ? -2.357 7.349 13.306 1.00 95.88 90 GLY A C 1
ATOM 619 O O . GLY A 1 90 ? -1.311 7.853 12.897 1.00 95.88 90 GLY A O 1
ATOM 620 N N . GLU A 1 91 ? -2.414 6.076 13.709 1.00 96.75 91 GLU A N 1
ATOM 621 C CA . GLU A 1 91 ? -1.260 5.183 13.690 1.00 96.75 91 GLU A CA 1
ATOM 622 C C . GLU A 1 91 ? -0.784 4.962 12.254 1.00 96.75 91 GLU A C 1
ATOM 624 O O . GLU A 1 91 ? -1.568 4.598 11.377 1.00 96.75 91 GLU A O 1
ATOM 629 N N . LYS A 1 92 ? 0.516 5.172 12.027 1.00 97.56 92 LYS A N 1
ATOM 630 C CA . LYS A 1 92 ? 1.173 4.923 10.747 1.00 97.56 92 LYS A CA 1
ATOM 631 C C . LYS A 1 92 ? 2.119 3.739 10.873 1.00 97.56 92 LYS A C 1
ATOM 633 O O . LYS A 1 92 ? 3.054 3.783 11.669 1.00 97.56 92 LYS A O 1
ATOM 638 N N . GLY A 1 93 ? 1.941 2.738 10.020 1.00 97.25 93 GLY A N 1
ATOM 639 C CA . GLY A 1 93 ? 2.873 1.621 9.883 1.00 97.25 93 GLY A CA 1
ATOM 640 C C . GLY A 1 93 ? 3.188 1.351 8.419 1.00 97.25 93 GLY A C 1
ATOM 641 O O . GLY A 1 93 ? 2.362 1.586 7.540 1.00 97.25 93 GLY A O 1
ATOM 642 N N . CYS A 1 94 ? 4.412 0.907 8.144 1.00 97.12 94 CYS A N 1
ATOM 643 C CA . CYS A 1 94 ? 4.917 0.757 6.785 1.00 97.12 94 CYS A CA 1
ATOM 644 C C . CYS A 1 94 ? 5.524 -0.621 6.554 1.00 97.12 94 CYS A C 1
ATOM 646 O O . CYS A 1 94 ? 6.008 -1.261 7.487 1.00 97.12 94 CYS A O 1
ATOM 648 N N . THR A 1 95 ? 5.562 -1.031 5.292 1.00 93.75 95 THR A N 1
ATOM 649 C CA . THR A 1 95 ? 6.336 -2.189 4.850 1.00 93.75 95 THR A CA 1
ATOM 650 C C . THR A 1 95 ? 7.827 -1.954 5.109 1.00 93.75 95 THR A C 1
ATOM 652 O O . THR A 1 95 ? 8.286 -0.806 5.060 1.00 93.75 95 THR A O 1
ATOM 655 N N . GLY A 1 96 ? 8.551 -3.034 5.435 1.00 79.38 96 GLY A N 1
ATOM 656 C CA . GLY A 1 96 ? 9.989 -3.031 5.746 1.00 79.38 96 GLY A CA 1
ATOM 657 C C . GLY A 1 96 ? 10.797 -2.275 4.711 1.00 79.38 96 GLY A C 1
ATOM 658 O O . GLY A 1 96 ? 10.709 -2.669 3.533 1.00 79.38 96 GLY A O 1
#

Nearest PDB structures (foldseek):
  8bl3-assembly1_A  TM=5.598E-01  e=1.920E-01  Escherichia coli
  7skp-assembly1_B  TM=5.746E-01  e=4.656E-01  synthetic construct
  8bl6-assembly1_A  TM=4.928E-01  e=3.530E-01  synthetic construct
  6grt-assembly2_B  TM=4.961E-01  e=2.896E+00  Mus musculus
  6pa1-assembly2_H  TM=4.501E-01  e=5.949E+00  Homo sapiens

Mean predicted aligned error: 3.84 Å

Solvent-accessible surface area (backbone atoms only — not comparable to full-atom values): 5103 Å² total; per-residue (Å²): 140,71,75,68,62,94,72,49,44,78,78,33,63,34,71,45,94,74,25,38,28,30,26,38,29,19,74,95,60,37,26,32,27,15,34,34,34,68,37,50,59,53,22,30,31,35,24,34,48,90,58,95,61,68,32,62,30,54,20,76,51,85,90,45,34,54,34,59,25,56,78,40,82,38,96,47,70,88,48,51,42,19,31,33,34,38,58,92,77,63,51,70,39,54,28,123

InterPro domains:
  IPR021224 Protein of unknown function DUF2690 [PF10901] (3-83)

Organism: NCBI:txid3074435

Secondary structure (DSSP, 8-state):
--S-STTEEEEEEEEETTEEEEEEEEGGGTEEEEEEES--TT-EEEEE-SSS-EEEEE--STT---EEPPPEE-S-GGG-EEEEE-TTT--EEE--

Foldseek 3Di:
DDLDDPQKDFLWWDQDPNKIKTWIDRPVQQWIKIKIFQAAFFKKKKKDQPDPDIWMDTRHDHPDGMDMTPIDRHNDSVSMKMWIQHRVPRDIDITD